Protein AF-A0A7X9EWG9-F1 (afdb_monomer_lite)

pLDDT: mean 93.14, std 6.61, range [62.62, 97.69]

Structure (mmCIF, N/CA/C/O backbone):
data_AF-A0A7X9EWG9-F1
#
_entry.id   AF-A0A7X9EWG9-F1
#
loop_
_atom_site.group_PDB
_atom_site.id
_atom_site.type_symbol
_atom_site.label_atom_id
_atom_site.label_alt_id
_atom_site.label_comp_id
_atom_site.label_asym_id
_atom_site.label_entity_id
_atom_site.label_seq_id
_atom_site.pdbx_PDB_ins_code
_atom_site.Cartn_x
_atom_site.Cartn_y
_atom_site.Cartn_z
_atom_site.occupancy
_atom_site.B_iso_or_equiv
_atom_site.auth_seq_id
_atom_site.auth_comp_id
_atom_site.auth_asym_id
_atom_site.auth_atom_id
_atom_site.pdbx_PDB_model_num
ATOM 1 N N . MET A 1 1 ? -30.915 2.125 32.739 1.00 62.62 1 MET A N 1
ATOM 2 C CA . MET A 1 1 ? -29.464 2.333 32.533 1.00 62.62 1 MET A CA 1
ATOM 3 C C . MET A 1 1 ? -28.919 1.090 31.849 1.00 62.62 1 MET A C 1
ATOM 5 O O . MET A 1 1 ? -29.159 0.016 32.379 1.00 62.62 1 MET A O 1
ATOM 9 N N . ALA A 1 2 ? -28.263 1.222 30.690 1.00 71.75 2 ALA A N 1
ATOM 10 C CA . ALA A 1 2 ? -27.687 0.089 29.956 1.00 71.75 2 ALA A CA 1
ATOM 11 C C . ALA A 1 2 ? -26.710 -0.704 30.841 1.00 71.75 2 ALA A C 1
ATOM 13 O O . ALA A 1 2 ? -25.862 -0.105 31.519 1.00 71.75 2 ALA A O 1
ATOM 14 N N . GLY A 1 3 ? -26.861 -2.029 30.856 1.00 85.62 3 GLY A N 1
ATOM 15 C CA . GLY A 1 3 ? -26.047 -2.933 31.668 1.00 85.62 3 GLY A CA 1
ATOM 16 C C . GLY A 1 3 ? -24.576 -2.959 31.222 1.00 85.62 3 GLY A C 1
ATOM 17 O O . GLY A 1 3 ? -24.256 -2.539 30.107 1.00 85.62 3 GLY A O 1
ATOM 18 N N . PRO A 1 4 ? -23.649 -3.443 32.067 1.00 85.56 4 PRO A N 1
ATOM 19 C CA . PRO A 1 4 ? -22.222 -3.503 31.737 1.00 85.56 4 PRO A CA 1
ATOM 20 C C . PRO A 1 4 ? -21.911 -4.298 30.453 1.00 85.56 4 PRO A C 1
ATOM 22 O O . PRO A 1 4 ? -20.995 -3.921 29.724 1.00 85.56 4 PRO A O 1
ATOM 25 N N . GLU A 1 5 ? -22.695 -5.330 30.120 1.00 88.00 5 GLU A N 1
ATOM 26 C CA . GLU A 1 5 ? -22.548 -6.080 28.860 1.00 88.00 5 GLU A CA 1
ATOM 27 C C . GLU A 1 5 ? -22.952 -5.270 27.623 1.00 88.00 5 GLU A C 1
ATOM 29 O O . GLU A 1 5 ? -22.265 -5.298 26.603 1.00 88.00 5 GLU A O 1
ATOM 34 N N . GLU A 1 6 ? -24.031 -4.496 27.721 1.00 92.00 6 GLU A N 1
ATOM 35 C CA . GLU A 1 6 ? -24.524 -3.667 26.622 1.00 92.00 6 GLU A CA 1
ATOM 36 C C . GLU A 1 6 ? -23.509 -2.569 26.277 1.00 92.00 6 GLU A C 1
ATOM 38 O O . GLU A 1 6 ? -23.180 -2.367 25.109 1.00 92.00 6 GLU A O 1
ATOM 43 N N . LYS A 1 7 ? -22.903 -1.942 27.298 1.00 89.12 7 LYS A N 1
ATOM 44 C CA . LYS A 1 7 ? -21.813 -0.967 27.113 1.00 89.12 7 LYS A CA 1
ATOM 45 C C . LYS A 1 7 ? -20.572 -1.576 26.457 1.00 89.12 7 LYS A C 1
ATOM 47 O O . LYS A 1 7 ? -19.928 -0.907 25.651 1.00 89.12 7 LYS A O 1
ATOM 52 N N . ARG A 1 8 ? -20.223 -2.824 26.791 1.00 92.44 8 ARG A N 1
ATOM 53 C CA . ARG A 1 8 ? -19.097 -3.535 26.167 1.00 92.44 8 ARG A CA 1
ATOM 54 C C . ARG A 1 8 ? -19.370 -3.802 24.687 1.00 92.44 8 ARG A C 1
ATOM 56 O O . ARG A 1 8 ? -18.516 -3.494 23.864 1.00 92.44 8 ARG A O 1
ATOM 63 N N . LYS A 1 9 ? -20.567 -4.289 24.357 1.00 94.06 9 LYS A N 1
ATOM 64 C CA . LYS A 1 9 ? -20.967 -4.582 22.975 1.00 94.06 9 LYS A CA 1
ATOM 65 C C . LYS A 1 9 ? -21.027 -3.321 22.107 1.00 94.06 9 LYS A C 1
ATOM 67 O O . LYS A 1 9 ? -20.550 -3.334 20.980 1.00 94.06 9 LYS A O 1
ATOM 72 N N . LEU A 1 10 ? -21.538 -2.214 22.652 1.00 94.38 10 LEU A N 1
ATOM 73 C CA . LEU A 1 10 ? -21.499 -0.894 22.006 1.00 94.38 10 LEU A CA 1
ATOM 74 C C . LEU A 1 10 ? -20.063 -0.441 21.711 1.00 94.38 10 LEU A C 1
ATOM 76 O O . LEU A 1 10 ? -19.790 0.068 20.629 1.00 94.38 10 LEU A O 1
ATOM 80 N N . LYS A 1 11 ? -19.139 -0.656 22.653 1.00 95.00 11 LYS A N 1
ATOM 81 C CA . LYS A 1 11 ? -17.725 -0.314 22.471 1.00 95.00 11 LYS A CA 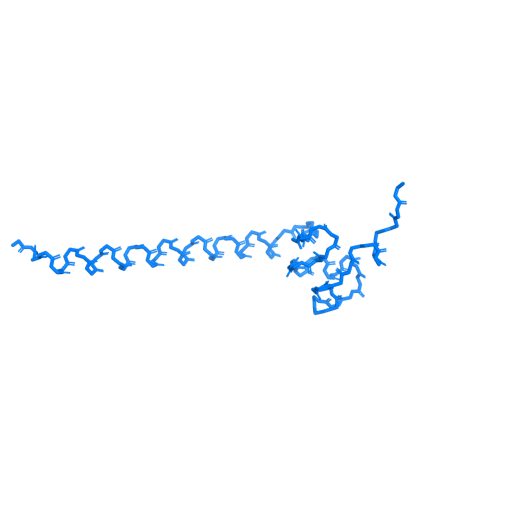1
ATOM 82 C C . LYS A 1 11 ? -17.041 -1.194 21.420 1.00 95.00 11 LYS A C 1
ATOM 84 O O . LYS A 1 11 ? -16.232 -0.686 20.657 1.00 95.00 11 LYS A O 1
ATOM 89 N N . GLU A 1 12 ? -17.351 -2.488 21.374 1.00 96.31 12 GLU A N 1
ATOM 90 C CA . GLU A 1 12 ? -16.829 -3.407 20.350 1.00 96.31 12 GLU A CA 1
ATOM 91 C C . GLU A 1 12 ? -17.318 -3.011 18.945 1.00 96.31 12 GLU A C 1
ATOM 93 O O . GLU A 1 12 ? -16.505 -2.919 18.029 1.00 96.31 12 GLU A O 1
ATOM 98 N N . LEU A 1 13 ? -18.605 -2.667 18.799 1.00 96.31 13 LEU A N 1
ATOM 99 C CA . LEU A 1 13 ? -19.173 -2.169 17.538 1.00 96.31 13 LEU A CA 1
ATOM 100 C C . LEU A 1 13 ? -18.549 -0.839 17.091 1.00 96.31 13 LEU A C 1
ATOM 102 O O . LEU A 1 13 ? -18.269 -0.668 15.908 1.00 96.31 13 LEU A O 1
ATOM 106 N N . ASP A 1 14 ? -18.308 0.091 18.020 1.00 96.75 14 ASP A N 1
ATOM 107 C CA . ASP A 1 14 ? -17.618 1.356 17.725 1.00 96.75 14 ASP A CA 1
ATOM 108 C C . ASP A 1 14 ? -16.178 1.119 17.242 1.00 96.75 14 ASP A C 1
ATOM 110 O O . ASP A 1 14 ? -15.749 1.708 16.251 1.00 96.75 14 ASP A O 1
ATOM 114 N N . ILE A 1 15 ? -15.440 0.216 17.898 1.00 97.06 15 ILE A N 1
ATOM 115 C CA . ILE A 1 15 ? -14.071 -0.140 17.498 1.00 97.06 15 ILE A CA 1
ATOM 116 C C . ILE A 1 15 ? -14.058 -0.747 16.092 1.00 97.06 15 ILE A C 1
ATOM 118 O O . ILE A 1 15 ? -13.230 -0.349 15.273 1.00 97.06 15 ILE A O 1
ATOM 122 N N . GLU A 1 16 ? -14.970 -1.675 15.794 1.00 96.75 16 GLU A N 1
ATOM 123 C CA . GLU A 1 16 ? -15.059 -2.298 14.470 1.00 96.75 16 GLU A CA 1
ATOM 124 C C . GLU A 1 16 ? -15.435 -1.277 13.387 1.00 96.75 16 GLU A C 1
ATOM 126 O O . GLU A 1 16 ? -14.818 -1.251 12.321 1.00 96.75 16 GLU A O 1
ATOM 131 N N . ALA A 1 17 ? -16.396 -0.390 13.668 1.00 97.12 17 ALA A N 1
ATOM 132 C CA . ALA A 1 17 ? -16.809 0.656 12.737 1.00 97.12 17 ALA A CA 1
ATOM 133 C C . ALA A 1 17 ? -15.657 1.616 12.414 1.00 97.12 17 ALA A C 1
ATOM 135 O O . ALA A 1 17 ? -15.400 1.905 11.246 1.00 97.12 17 ALA A O 1
ATOM 136 N N . ARG A 1 18 ? -14.916 2.058 13.435 1.00 96.50 18 ARG A N 1
ATOM 137 C CA . ARG A 1 18 ? -13.760 2.946 13.261 1.00 96.50 18 ARG A CA 1
ATOM 138 C C . ARG A 1 18 ? -12.608 2.267 12.530 1.00 96.50 18 ARG A C 1
ATOM 140 O O . ARG A 1 18 ? -11.927 2.920 11.740 1.00 96.50 18 ARG A O 1
ATOM 147 N N . LEU A 1 19 ? -12.388 0.973 12.774 1.00 96.50 19 LEU A N 1
ATOM 148 C CA . LEU A 1 19 ? -11.393 0.201 12.035 1.00 96.50 19 LEU A CA 1
ATOM 149 C C . LEU A 1 19 ? -11.770 0.145 10.552 1.00 96.50 19 LEU A C 1
ATOM 151 O O . LEU A 1 19 ? -10.961 0.538 9.714 1.00 96.50 19 LEU A O 1
ATOM 155 N N . ARG A 1 20 ? -13.019 -0.220 10.238 1.00 96.69 20 ARG A N 1
ATOM 156 C CA . ARG A 1 20 ? -13.517 -0.271 8.858 1.00 96.69 20 ARG A CA 1
ATOM 157 C C . ARG A 1 20 ? -13.411 1.082 8.157 1.00 96.69 20 ARG A C 1
ATOM 159 O O . ARG A 1 20 ? -12.893 1.146 7.048 1.00 96.69 20 ARG A O 1
ATOM 166 N N . GLU A 1 21 ? -13.833 2.162 8.810 1.00 97.56 21 GLU A N 1
ATOM 167 C CA . GLU A 1 21 ? -13.732 3.518 8.255 1.00 97.56 21 GLU A CA 1
ATOM 168 C C . GLU A 1 21 ? -12.273 3.883 7.931 1.00 97.56 21 GLU A C 1
ATOM 170 O O . GLU A 1 21 ? -11.974 4.446 6.874 1.00 97.56 21 GLU A O 1
ATOM 175 N N . SER A 1 22 ? -11.340 3.528 8.819 1.00 96.81 22 SER A N 1
ATOM 176 C CA . SER A 1 22 ? -9.916 3.779 8.598 1.00 96.81 22 SER A CA 1
ATOM 177 C C . SER A 1 22 ? -9.343 2.953 7.443 1.00 96.81 22 SER A C 1
ATOM 179 O O . SER A 1 22 ? -8.575 3.487 6.641 1.00 96.81 22 SER A O 1
ATOM 181 N N . GLU A 1 23 ? -9.757 1.691 7.307 1.00 96.31 23 GLU A N 1
ATOM 182 C CA . GLU A 1 23 ? -9.343 0.803 6.219 1.00 96.31 23 GLU A CA 1
ATOM 183 C C . GLU A 1 23 ? -9.896 1.266 4.868 1.00 96.31 23 GLU A C 1
ATOM 185 O O . GLU A 1 23 ? -9.169 1.277 3.874 1.00 96.31 23 GLU A O 1
ATOM 190 N N . GLU A 1 24 ? -11.160 1.689 4.818 1.00 97.25 24 GLU A N 1
ATOM 191 C CA . GLU A 1 24 ? -11.790 2.220 3.606 1.00 97.25 24 GLU A CA 1
ATOM 192 C C . GLU A 1 24 ? -11.116 3.514 3.160 1.00 97.25 24 GLU A C 1
ATOM 194 O O . GLU A 1 24 ? -10.768 3.663 1.986 1.00 97.25 24 GLU A O 1
ATOM 199 N N . LYS A 1 25 ? -10.856 4.427 4.100 1.00 96.75 25 LYS A N 1
ATOM 200 C CA . LYS A 1 25 ? -10.139 5.669 3.813 1.00 96.75 25 LYS A CA 1
ATOM 201 C C . LYS A 1 25 ? -8.715 5.400 3.333 1.00 96.75 25 LYS A C 1
ATOM 203 O O . LYS A 1 25 ? -8.275 6.033 2.375 1.00 96.75 25 LYS A O 1
ATOM 208 N N . TYR A 1 26 ? -8.008 4.466 3.972 1.00 95.50 26 TYR A N 1
ATOM 209 C CA . TYR A 1 26 ? -6.684 4.039 3.527 1.00 95.50 26 TYR A CA 1
ATOM 210 C C . TYR A 1 26 ? -6.740 3.493 2.099 1.00 95.50 26 TYR A C 1
ATOM 212 O O . TYR A 1 26 ? -6.006 3.976 1.243 1.00 95.50 26 TYR A O 1
ATOM 220 N N . ARG A 1 27 ? -7.650 2.552 1.819 1.00 95.00 27 ARG A N 1
ATOM 221 C CA . ARG A 1 27 ? -7.805 1.934 0.496 1.00 95.00 27 ARG A CA 1
ATOM 222 C C . ARG A 1 27 ? -8.126 2.966 -0.578 1.00 95.00 27 ARG A C 1
ATOM 224 O O . ARG A 1 27 ? -7.531 2.923 -1.648 1.00 95.00 27 ARG A O 1
ATOM 231 N N . LEU A 1 28 ? -9.028 3.903 -0.283 1.00 96.06 28 LEU A N 1
ATOM 232 C CA . LEU A 1 28 ? -9.376 4.983 -1.199 1.00 96.06 28 LEU A CA 1
ATOM 233 C C . LEU A 1 28 ? -8.137 5.811 -1.550 1.00 96.06 28 LEU A C 1
ATOM 235 O O . LEU A 1 28 ? -7.824 5.949 -2.724 1.00 96.06 28 LEU A O 1
ATOM 239 N N . LEU A 1 29 ? -7.414 6.312 -0.543 1.00 95.94 29 LEU A N 1
ATOM 240 C CA . LEU A 1 29 ? -6.222 7.140 -0.748 1.00 95.94 29 LEU A CA 1
ATOM 241 C C . LEU A 1 29 ? -5.104 6.382 -1.468 1.00 95.94 29 LEU A C 1
ATOM 243 O O . LEU A 1 29 ? -4.417 6.953 -2.313 1.00 95.94 29 LEU A O 1
ATOM 247 N N . PHE A 1 30 ? -4.924 5.109 -1.127 1.00 96.44 30 PHE A N 1
ATOM 248 C CA . PHE A 1 30 ? -3.901 4.249 -1.699 1.00 96.44 30 PHE A CA 1
ATOM 249 C C . PHE A 1 30 ? -4.152 3.982 -3.188 1.00 96.44 30 PHE A C 1
ATOM 251 O O . PHE A 1 30 ? -3.254 4.181 -4.007 1.00 96.44 30 PHE A O 1
ATOM 258 N N . GLU A 1 31 ? -5.379 3.602 -3.553 1.00 96.00 31 GLU A N 1
ATOM 259 C CA . GLU A 1 31 ? -5.743 3.288 -4.940 1.00 96.00 31 GLU A CA 1
ATOM 260 C C . GLU A 1 31 ? -5.971 4.532 -5.804 1.00 96.00 31 GLU A C 1
ATOM 262 O O . GLU A 1 31 ? -5.689 4.508 -7.000 1.00 96.00 31 GLU A O 1
ATOM 267 N N . SER A 1 32 ? -6.448 5.641 -5.227 1.00 95.38 32 SER A N 1
ATOM 268 C CA . SER A 1 32 ? -6.690 6.879 -5.977 1.00 95.38 32 SER A CA 1
ATOM 269 C C . SER A 1 32 ? -5.436 7.734 -6.176 1.00 95.38 32 SER A C 1
ATOM 271 O O . SER A 1 32 ? -5.524 8.806 -6.778 1.00 95.38 32 SER A O 1
ATOM 273 N N . ALA A 1 33 ? -4.290 7.333 -5.623 1.00 96.75 33 ALA A N 1
ATOM 274 C CA . ALA A 1 33 ? -3.055 8.092 -5.753 1.00 96.75 33 ALA A CA 1
ATOM 275 C C . ALA A 1 33 ? -2.603 8.170 -7.220 1.00 96.75 33 ALA A C 1
ATOM 277 O O . ALA A 1 33 ? -2.602 7.182 -7.954 1.00 96.75 33 ALA A O 1
ATOM 278 N N . TYR A 1 34 ? -2.191 9.368 -7.642 1.00 95.31 34 TYR A N 1
ATOM 279 C CA . TYR A 1 34 ? -1.657 9.585 -8.989 1.00 95.31 34 TYR A CA 1
ATOM 280 C C . TYR A 1 34 ? -0.262 8.966 -9.173 1.00 95.31 34 TYR A C 1
ATOM 282 O O . TYR A 1 34 ? 0.099 8.555 -10.282 1.00 95.31 34 TYR A O 1
ATOM 290 N N . ASP A 1 35 ? 0.493 8.870 -8.080 1.00 96.62 35 ASP A N 1
ATOM 291 C CA . ASP A 1 35 ? 1.796 8.221 -8.025 1.00 96.62 35 ASP A CA 1
ATOM 292 C C . ASP A 1 35 ? 1.662 6.719 -7.746 1.00 96.62 35 ASP A C 1
ATOM 294 O O . ASP A 1 35 ? 0.715 6.244 -7.108 1.00 96.62 35 ASP A O 1
ATOM 298 N N . GLY A 1 36 ? 2.645 5.958 -8.223 1.00 95.69 36 GLY A N 1
ATOM 299 C CA . GLY A 1 36 ? 2.786 4.555 -7.858 1.00 95.69 36 GLY A CA 1
ATOM 300 C C . GLY A 1 36 ? 3.295 4.432 -6.429 1.00 95.69 36 GLY A C 1
ATOM 301 O O . GLY A 1 36 ? 4.341 4.987 -6.097 1.00 95.69 36 GLY A O 1
ATOM 302 N N . ILE A 1 37 ? 2.581 3.679 -5.597 1.00 96.50 37 ILE A N 1
ATOM 303 C CA . ILE A 1 37 ? 2.967 3.414 -4.212 1.00 96.50 37 ILE A CA 1
ATOM 304 C C . ILE A 1 37 ? 3.386 1.951 -4.098 1.00 96.50 37 ILE A C 1
ATOM 306 O O . ILE A 1 37 ? 2.629 1.053 -4.464 1.00 96.50 37 ILE A O 1
ATOM 310 N N . LEU A 1 38 ? 4.586 1.724 -3.561 1.00 95.81 38 LEU A N 1
ATOM 311 C CA . LEU A 1 38 ? 5.092 0.411 -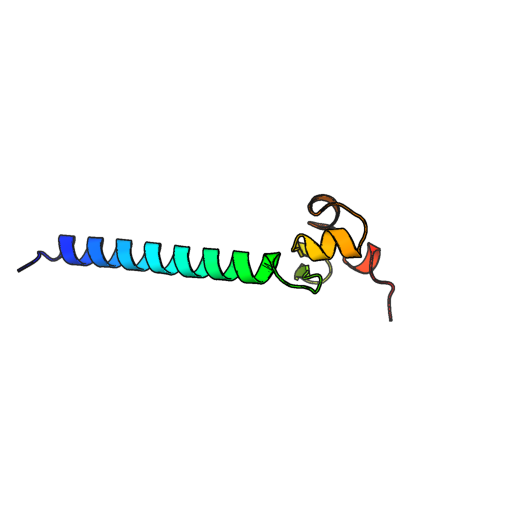3.166 1.00 95.81 38 LEU A CA 1
ATOM 312 C C . LEU A 1 38 ? 5.259 0.393 -1.644 1.00 95.81 38 LEU A C 1
ATOM 314 O O . LEU A 1 38 ? 5.981 1.224 -1.092 1.00 95.81 38 LEU A O 1
ATOM 318 N N . LEU A 1 39 ? 4.629 -0.563 -0.969 1.00 95.50 39 LEU A N 1
ATOM 319 C CA . LEU A 1 39 ? 4.990 -0.924 0.397 1.00 95.50 39 LEU A CA 1
ATOM 320 C C . LEU A 1 39 ? 6.095 -1.967 0.314 1.00 95.50 39 LEU A C 1
ATOM 322 O O . LEU A 1 39 ? 5.984 -2.928 -0.447 1.00 95.50 39 LEU A O 1
ATOM 326 N N . MET A 1 40 ? 7.153 -1.793 1.100 1.00 95.50 40 MET A N 1
ATOM 327 C CA . MET A 1 40 ? 8.322 -2.666 1.047 1.00 95.50 40 MET A CA 1
ATOM 328 C C . MET A 1 40 ? 8.753 -3.120 2.438 1.00 95.50 40 MET A C 1
ATOM 330 O O . MET A 1 40 ? 8.731 -2.334 3.384 1.00 95.50 40 MET A O 1
ATOM 334 N N . ASP A 1 41 ? 9.206 -4.368 2.520 1.00 96.19 41 ASP A N 1
ATOM 335 C CA . ASP A 1 41 ? 10.022 -4.888 3.614 1.00 96.19 41 ASP A CA 1
ATOM 336 C C . ASP A 1 41 ? 11.447 -5.105 3.085 1.00 96.19 41 ASP A C 1
ATOM 338 O O . ASP A 1 41 ? 11.714 -5.957 2.227 1.00 96.19 41 ASP A O 1
ATOM 342 N N . GLY A 1 42 ? 12.364 -4.234 3.506 1.00 93.81 42 GLY A N 1
ATOM 343 C CA . GLY A 1 42 ? 13.689 -4.125 2.907 1.00 93.81 42 GLY A CA 1
ATOM 344 C C . GLY A 1 42 ? 13.606 -3.806 1.410 1.00 93.81 42 GLY A C 1
ATOM 345 O O . GLY A 1 42 ? 13.246 -2.698 1.021 1.00 93.81 42 GLY A O 1
ATOM 346 N N . ARG A 1 43 ? 13.978 -4.776 0.564 1.00 92.38 43 ARG A N 1
ATOM 347 C CA . ARG A 1 43 ? 13.900 -4.656 -0.906 1.00 92.38 43 ARG A CA 1
ATOM 348 C C . ARG A 1 43 ? 12.707 -5.387 -1.514 1.00 92.38 43 ARG A C 1
ATOM 350 O O . ARG A 1 43 ? 12.544 -5.319 -2.726 1.00 92.38 43 ARG A O 1
ATOM 357 N N . ILE A 1 44 ? 11.912 -6.102 -0.724 1.00 95.44 44 ILE A N 1
ATOM 358 C CA . ILE A 1 44 ? 10.793 -6.898 -1.225 1.00 95.44 44 ILE A CA 1
ATOM 359 C C . ILE A 1 44 ? 9.522 -6.063 -1.167 1.00 95.44 44 ILE A C 1
ATOM 361 O O . ILE A 1 44 ? 9.193 -5.509 -0.123 1.00 95.44 44 ILE A O 1
ATOM 365 N N . VAL A 1 45 ? 8.797 -5.984 -2.279 1.00 96.94 45 VAL A N 1
ATOM 366 C CA . VAL A 1 45 ? 7.488 -5.327 -2.326 1.00 96.94 45 VAL A CA 1
ATOM 367 C C . VAL A 1 45 ? 6.472 -6.211 -1.604 1.00 96.94 45 VAL A C 1
ATOM 369 O O . VAL A 1 45 ? 6.222 -7.337 -2.022 1.00 96.94 45 VAL A O 1
ATOM 372 N N . VAL A 1 46 ? 5.877 -5.714 -0.523 1.00 97.31 46 VAL A N 1
ATOM 373 C CA . VAL A 1 46 ? 4.830 -6.425 0.229 1.00 97.31 46 VAL A CA 1
ATOM 374 C C . VAL A 1 46 ? 3.432 -6.074 -0.273 1.00 97.31 46 VAL A C 1
ATOM 376 O O . VAL A 1 46 ? 2.544 -6.922 -0.263 1.00 97.31 46 VAL A O 1
ATOM 379 N N . ASP A 1 47 ? 3.246 -4.850 -0.768 1.00 96.44 47 ASP A N 1
ATOM 380 C CA . ASP A 1 47 ? 1.997 -4.397 -1.378 1.00 96.44 47 ASP A CA 1
ATOM 381 C C . ASP A 1 47 ? 2.259 -3.255 -2.368 1.00 96.44 47 ASP A C 1
ATOM 383 O O . ASP A 1 47 ? 3.315 -2.621 -2.346 1.00 96.44 47 ASP A O 1
ATOM 387 N N . CYS A 1 48 ? 1.303 -2.982 -3.246 1.00 96.56 48 CYS A N 1
ATOM 388 C CA . CYS A 1 48 ? 1.375 -1.893 -4.207 1.00 96.56 48 CYS A CA 1
ATOM 389 C C . CYS A 1 48 ? -0.020 -1.466 -4.657 1.00 96.56 48 CYS A C 1
ATOM 391 O O . CYS A 1 48 ? -0.917 -2.304 -4.746 1.00 96.56 48 CYS A O 1
ATOM 393 N N . ASN A 1 49 ? -0.189 -0.186 -4.989 1.00 97.50 49 ASN A N 1
ATOM 394 C CA . ASN A 1 49 ? -1.442 0.287 -5.574 1.00 97.50 49 ASN A CA 1
ATOM 395 C C . ASN A 1 49 ? -1.524 -0.057 -7.067 1.00 97.50 49 ASN A C 1
ATOM 397 O O . ASN A 1 49 ? -0.511 -0.345 -7.720 1.00 97.50 49 ASN A O 1
ATOM 401 N N . GLN A 1 50 ? -2.726 0.028 -7.643 1.00 96.69 50 GLN A N 1
ATOM 402 C CA . GLN A 1 50 ? -2.917 -0.228 -9.072 1.00 96.69 50 GLN A CA 1
ATOM 403 C C . GLN A 1 50 ? -2.054 0.697 -9.946 1.00 96.69 50 GLN A C 1
ATOM 405 O O . GLN A 1 50 ? -1.578 0.302 -11.015 1.00 96.69 50 GLN A O 1
ATOM 410 N N . ARG A 1 51 ? -1.812 1.928 -9.485 1.00 97.69 51 ARG A N 1
ATOM 411 C CA . ARG A 1 51 ? -1.005 2.905 -10.211 1.00 97.69 51 ARG A CA 1
ATOM 412 C C . ARG A 1 51 ? 0.453 2.470 -10.376 1.00 97.69 51 ARG A C 1
ATOM 414 O O . ARG A 1 51 ? 1.012 2.660 -11.454 1.00 97.69 51 ARG A O 1
ATOM 421 N N . ALA A 1 52 ? 1.053 1.837 -9.370 1.00 96.50 52 ALA A N 1
ATOM 422 C CA . ALA A 1 52 ? 2.406 1.295 -9.467 1.00 96.50 52 ALA A CA 1
ATOM 423 C C . ALA A 1 52 ? 2.502 0.227 -10.565 1.00 96.50 52 ALA A C 1
ATOM 425 O O . ALA A 1 52 ? 3.381 0.303 -11.420 1.00 96.50 52 ALA A O 1
ATOM 426 N N . ALA A 1 53 ? 1.557 -0.716 -10.599 1.00 95.25 53 ALA A N 1
ATOM 427 C CA . ALA A 1 53 ? 1.490 -1.755 -11.629 1.00 95.25 53 ALA A CA 1
ATOM 428 C C . ALA A 1 53 ? 1.428 -1.161 -13.049 1.00 95.25 53 ALA A C 1
ATOM 430 O O . ALA A 1 53 ? 2.168 -1.587 -13.937 1.00 95.25 53 ALA A O 1
ATOM 431 N N . GLN A 1 54 ? 0.630 -0.104 -13.239 1.00 96.12 54 GLN A N 1
ATOM 432 C CA . GLN A 1 54 ? 0.557 0.628 -14.508 1.00 96.12 54 GLN A CA 1
ATOM 433 C C . GLN A 1 54 ? 1.890 1.288 -14.884 1.00 96.12 54 GLN A C 1
ATOM 435 O O . GLN A 1 54 ? 2.319 1.172 -16.029 1.00 96.12 54 GLN A O 1
ATOM 440 N N . ILE A 1 55 ? 2.547 1.968 -13.937 1.00 94.94 55 ILE A N 1
ATOM 441 C CA . ILE A 1 55 ? 3.828 2.656 -14.171 1.00 94.94 55 ILE A CA 1
ATOM 442 C C . ILE A 1 55 ? 4.925 1.655 -14.549 1.00 94.94 55 ILE A C 1
ATOM 444 O O . ILE A 1 55 ? 5.684 1.898 -15.484 1.00 94.94 55 ILE A O 1
ATOM 448 N N . PHE A 1 56 ? 4.989 0.517 -13.856 1.00 93.62 56 PHE A N 1
ATOM 449 C CA . PHE A 1 56 ? 5.971 -0.534 -14.126 1.00 93.62 56 PHE A CA 1
ATOM 450 C C . PHE A 1 56 ? 5.587 -1.451 -15.299 1.00 93.62 56 PHE A C 1
ATOM 452 O O . PHE A 1 56 ? 6.366 -2.334 -15.653 1.00 93.62 56 PHE A O 1
ATOM 459 N N . GLY A 1 57 ? 4.407 -1.269 -15.904 1.00 94.69 57 GLY A N 1
ATOM 460 C CA . GLY A 1 57 ? 3.948 -2.058 -17.050 1.00 94.69 57 GLY A CA 1
ATOM 461 C C . GLY A 1 57 ? 3.749 -3.546 -16.743 1.00 94.69 57 GLY A C 1
ATOM 462 O O . GLY A 1 57 ? 3.994 -4.390 -17.603 1.00 94.69 57 GLY A O 1
ATOM 463 N N . CYS A 1 58 ? 3.344 -3.884 -15.518 1.00 94.06 58 CYS A N 1
ATOM 464 C CA . CYS A 1 58 ? 3.140 -5.264 -15.071 1.00 94.06 58 CYS A CA 1
ATOM 465 C C . CYS A 1 58 ? 1.884 -5.392 -14.195 1.00 94.06 58 CYS A C 1
ATOM 467 O O . CYS A 1 58 ? 1.141 -4.433 -14.007 1.00 94.06 58 CYS A O 1
ATOM 469 N N . THR A 1 59 ? 1.603 -6.595 -13.700 1.00 96.31 59 THR A N 1
ATOM 470 C CA . THR A 1 59 ? 0.480 -6.850 -12.780 1.00 96.31 59 THR A CA 1
ATOM 471 C C . THR A 1 59 ? 0.893 -6.635 -11.323 1.00 96.31 59 THR A C 1
ATOM 473 O O . THR A 1 59 ? 2.073 -6.737 -10.981 1.00 96.31 59 THR A O 1
ATOM 476 N N . MET A 1 60 ? -0.074 -6.371 -10.440 1.00 95.38 60 MET A N 1
ATOM 477 C CA . MET A 1 60 ? 0.204 -6.240 -9.003 1.00 95.38 60 MET A CA 1
ATOM 478 C C . MET A 1 60 ? 0.764 -7.542 -8.424 1.00 95.38 60 MET A C 1
ATOM 480 O O . MET A 1 60 ? 1.661 -7.509 -7.591 1.00 95.38 60 MET A O 1
ATOM 484 N N . GLU A 1 61 ? 0.299 -8.694 -8.902 1.00 96.06 61 GLU A N 1
ATOM 485 C CA . GLU A 1 61 ? 0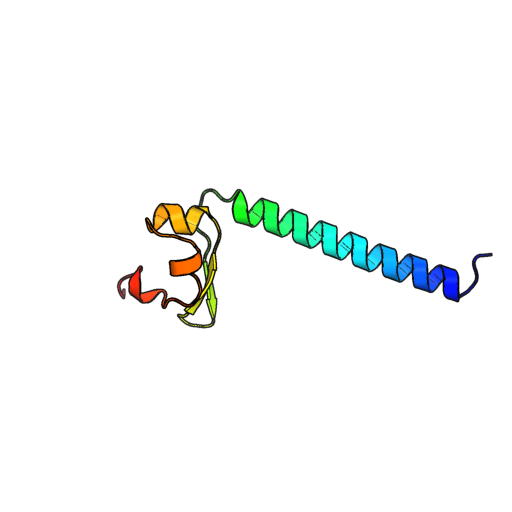.773 -10.019 -8.496 1.00 96.06 61 GLU A CA 1
ATOM 486 C C . GLU A 1 61 ? 2.242 -10.243 -8.869 1.00 96.06 61 GLU A C 1
ATOM 488 O O . GLU A 1 61 ? 2.961 -10.940 -8.162 1.00 96.06 61 GLU A O 1
ATOM 493 N N . GLN A 1 62 ? 2.707 -9.642 -9.968 1.00 95.06 62 GLN A N 1
ATOM 494 C CA . GLN A 1 62 ? 4.117 -9.682 -10.363 1.00 95.06 62 GLN A CA 1
ATOM 495 C C . GLN A 1 62 ? 4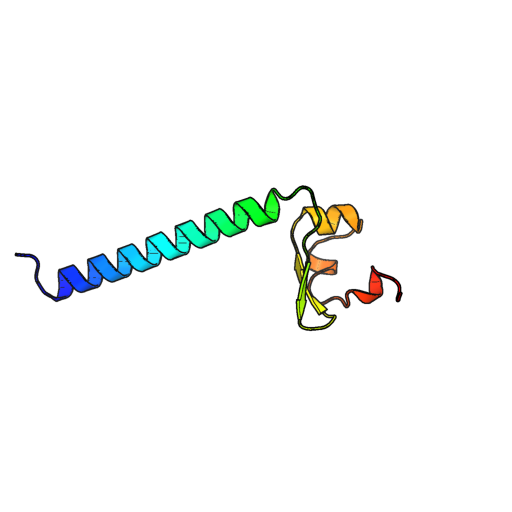.992 -8.717 -9.557 1.00 95.06 62 GLN A C 1
ATOM 497 O O . GLN A 1 62 ? 6.203 -8.939 -9.480 1.00 95.06 62 GLN A O 1
ATOM 502 N N . LEU A 1 63 ? 4.407 -7.649 -9.003 1.00 95.38 63 LEU A N 1
ATOM 503 C CA . LEU A 1 63 ? 5.097 -6.723 -8.106 1.00 95.38 63 LEU A CA 1
ATOM 504 C C . LEU A 1 63 ? 5.197 -7.299 -6.695 1.00 95.38 63 LEU A C 1
ATOM 506 O O . LEU A 1 63 ? 6.281 -7.303 -6.122 1.00 95.38 63 LEU A O 1
ATOM 510 N N . LYS A 1 64 ? 4.097 -7.811 -6.141 1.00 95.75 64 LYS A N 1
ATOM 511 C CA . LYS A 1 64 ? 4.056 -8.366 -4.784 1.00 95.75 64 LYS A CA 1
ATOM 512 C C . LYS A 1 64 ? 5.004 -9.560 -4.657 1.00 95.75 64 LYS A C 1
ATOM 514 O O . LYS A 1 64 ? 4.984 -10.489 -5.457 1.00 95.75 64 LYS A O 1
ATOM 519 N N . GLY A 1 65 ? 5.867 -9.522 -3.649 1.00 95.12 65 GLY A N 1
ATOM 520 C CA . GLY A 1 65 ? 6.930 -10.496 -3.411 1.00 95.12 65 GLY A CA 1
ATOM 521 C C . GLY A 1 65 ? 8.177 -10.316 -4.284 1.00 95.12 65 GLY A C 1
ATOM 522 O O . GLY A 1 65 ? 9.185 -10.979 -4.037 1.00 95.12 65 GLY A O 1
ATOM 523 N N . ALA A 1 66 ? 8.166 -9.425 -5.279 1.00 95.06 66 ALA A N 1
ATOM 524 C CA . ALA A 1 66 ? 9.344 -9.164 -6.095 1.00 95.06 66 ALA A CA 1
ATOM 525 C C . ALA A 1 66 ? 10.317 -8.204 -5.397 1.00 95.06 66 ALA A C 1
ATOM 527 O O . ALA A 1 66 ? 9.925 -7.301 -4.656 1.00 95.06 66 ALA A O 1
ATOM 528 N N . SER A 1 67 ? 11.611 -8.369 -5.683 1.00 94.00 67 SER A N 1
ATOM 529 C CA . SER A 1 67 ? 12.618 -7.384 -5.289 1.00 94.00 67 SER A CA 1
ATOM 530 C C . SER A 1 67 ? 12.462 -6.111 -6.120 1.00 94.00 67 SER A C 1
ATOM 532 O O . SER A 1 67 ? 12.481 -6.173 -7.351 1.00 94.00 67 SER A O 1
ATOM 534 N N . ALA A 1 68 ? 12.406 -4.951 -5.467 1.00 88.94 68 ALA A N 1
ATOM 535 C CA . ALA A 1 68 ? 12.352 -3.635 -6.100 1.00 88.94 68 ALA A CA 1
ATOM 536 C C . ALA A 1 68 ? 13.513 -3.409 -7.085 1.00 88.94 68 ALA A C 1
ATOM 538 O O . ALA A 1 68 ? 13.345 -2.745 -8.105 1.00 88.94 68 ALA A O 1
ATOM 539 N N . SER A 1 69 ? 14.666 -4.049 -6.850 1.00 89.31 69 SER A N 1
AT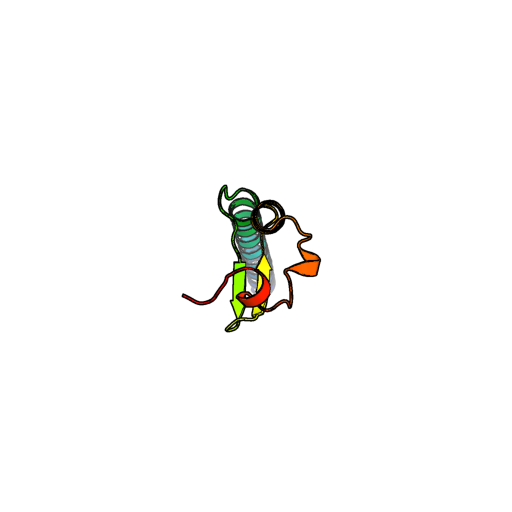OM 540 C CA . SER A 1 69 ? 15.829 -3.999 -7.748 1.00 89.31 69 SER A CA 1
ATOM 541 C C . SER A 1 69 ? 15.577 -4.581 -9.142 1.00 89.31 69 SER A C 1
ATOM 543 O O . SER A 1 69 ? 16.372 -4.358 -10.048 1.00 89.31 69 SER A O 1
ATOM 545 N N . ARG A 1 70 ? 14.501 -5.359 -9.328 1.00 89.31 70 ARG A N 1
ATOM 546 C CA . ARG A 1 70 ? 14.070 -5.834 -10.650 1.00 89.31 70 ARG A CA 1
ATOM 547 C C . ARG A 1 70 ? 13.570 -4.687 -11.530 1.00 89.31 70 ARG A C 1
ATOM 549 O O . ARG A 1 70 ? 13.670 -4.776 -12.748 1.00 89.31 70 ARG A O 1
ATOM 556 N N . PHE A 1 71 ? 13.011 -3.650 -10.914 1.00 85.88 71 PHE A N 1
ATOM 557 C CA . PHE A 1 71 ? 12.338 -2.551 -11.602 1.00 85.88 71 PHE A CA 1
ATOM 558 C C . PHE A 1 71 ? 13.100 -1.231 -11.481 1.00 85.88 7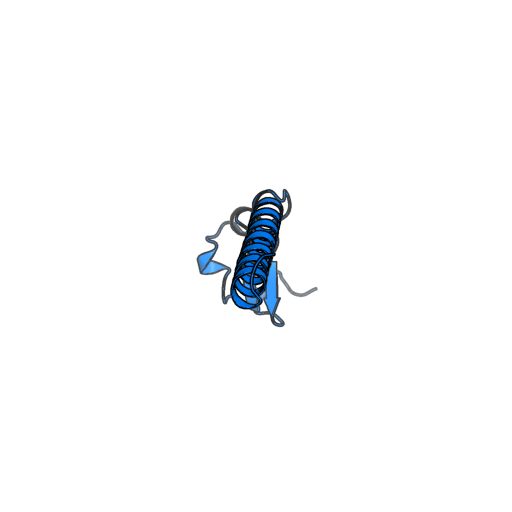1 PHE A C 1
ATOM 560 O O . PHE A 1 71 ? 12.969 -0.362 -12.338 1.00 85.88 71 PHE A O 1
ATOM 567 N N . ILE A 1 72 ? 13.895 -1.087 -10.421 1.00 82.06 72 ILE A N 1
ATOM 568 C CA . ILE A 1 72 ? 14.642 0.124 -10.101 1.00 82.06 72 ILE A CA 1
ATOM 569 C C . ILE A 1 72 ? 16.134 -0.225 -10.151 1.00 82.06 72 ILE A C 1
ATOM 571 O O . ILE A 1 72 ? 16.602 -0.988 -9.296 1.00 82.06 72 ILE A O 1
ATOM 575 N N . PRO A 1 73 ? 16.889 0.279 -11.145 1.00 79.31 73 PRO A N 1
ATOM 576 C CA . PRO A 1 73 ? 18.326 0.058 -11.198 1.00 79.31 73 PRO A CA 1
ATOM 577 C C . PRO A 1 73 ? 19.018 0.695 -9.980 1.00 79.31 73 PRO A C 1
ATOM 579 O O . PRO A 1 73 ? 18.502 1.663 -9.415 1.00 79.31 73 PRO A O 1
ATOM 582 N N . PRO A 1 74 ? 20.170 0.152 -9.546 1.00 77.69 74 PRO A N 1
ATOM 583 C CA . PRO A 1 74 ? 20.931 0.744 -8.456 1.00 77.69 74 PRO A CA 1
ATOM 584 C C . PRO A 1 74 ? 21.383 2.159 -8.832 1.00 77.69 74 PRO A C 1
ATOM 586 O O . PRO A 1 74 ? 21.772 2.404 -9.976 1.00 77.69 74 PRO A O 1
ATOM 589 N N . VAL A 1 75 ? 21.309 3.060 -7.853 1.00 69.25 75 VAL A N 1
ATOM 590 C CA . VAL A 1 75 ? 21.923 4.393 -7.912 1.00 69.25 75 VAL A CA 1
ATOM 591 C C . VAL A 1 75 ? 23.417 4.325 -7.638 1.00 69.25 75 VAL A C 1
ATOM 593 O O . VAL A 1 75 ? 23.829 3.434 -6.858 1.00 69.25 75 VAL A O 1
#

Sequence (75 aa):
MAGPEEKRKLKELDIEARLRESEEKYRLLFESAYDGILLMDGRIVVDCNQRAAQIFGCTMEQLKGASASRFIPPV

Secondary structure (DSSP, 8-state):
---HHHHHHHHHHHHHHHHHHHHHHHHHHHHT-SS--EEEETTEEEEE-HHHHHHHTS-HHHHTTSBGGGTS---

Radius of gyration: 19.06 Å; chains: 1; bounding box: 51×20×50 Å

Foldseek 3Di:
DDDPVRVVVVVVVVVVVVVVVVVVVVLCCQQVDCDKDFDDDPQAGQFIHPNVCVVQVHDRVVRHRDGVCVRDPDD